Protein AF-A0ABD0QPC7-F1 (afdb_monomer)

Foldseek 3Di:
DVVQLVLLVCLDLLNDDDPVDDPVRNVVSVVVLVPDDPVLSVCQSFWFKFWPQPDDPVDPDGDHTDGLDPVPDDPPTDIDTGHGDDDPPPPPDPPDPPSVSRRSPPD

Mean predicted aligned error: 8.52 Å

Radius of gyration: 14.98 Å; Cα contacts (8 Å, |Δi|>4): 119; chains: 1; bounding box: 28×37×36 Å

Sequence (107 aa):
VFPVYMNSLLKTSALVGSTELSTDDRAFHRFFVNSMGVEETQVLLYPRLIPLHSMDVSSEAIPAPVRCSEERLNESGMFLLENGPVPPTSSRTSSMCPLSATCPQKG

InterPro domains:
  IPR006900 Sec23/Sec24, helical domain [PF04815] (2-41)
  IPR036175 Sec23/Sec24 helical domain superfamily [SSF81811] (2-46)
  IPR036180 Gelsolin-like domain superfamily [SSF82754] (47-84)
  IPR050550 SEC23/SEC24 family, SEC24 subfamily [PTHR13803] (2-84)

Structure (mmCIF, N/CA/C/O backbone):
data_AF-A0ABD0QPC7-F1
#
_entry.id   AF-A0ABD0QPC7-F1
#
loop_
_atom_site.group_PDB
_atom_site.id
_atom_site.type_symbol
_atom_site.label_atom_id
_atom_site.label_alt_id
_atom_site.label_comp_id
_atom_site.label_asym_id
_atom_site.label_entity_id
_atom_site.label_seq_id
_atom_site.pdbx_PDB_ins_code
_atom_site.Cartn_x
_atom_site.Cartn_y
_atom_site.Cartn_z
_atom_site.occupancy
_atom_site.B_iso_or_equiv
_atom_site.auth_seq_id
_atom_site.auth_comp_id
_atom_site.auth_asym_id
_atom_site.auth_atom_id
_atom_site.pdbx_PDB_model_num
ATOM 1 N N . VAL A 1 1 ? -8.750 -12.734 -3.609 1.00 79.56 1 VAL A N 1
ATOM 2 C CA . VAL A 1 1 ? -7.876 -11.657 -3.074 1.00 79.56 1 VAL A CA 1
ATOM 3 C C . VAL A 1 1 ? -7.650 -10.498 -4.043 1.00 79.56 1 VAL A C 1
ATOM 5 O O . VAL A 1 1 ? -7.495 -9.379 -3.581 1.00 79.56 1 VAL A O 1
ATOM 8 N N . PHE A 1 2 ? -7.688 -10.713 -5.363 1.00 87.38 2 PHE A N 1
ATOM 9 C CA . PHE A 1 2 ? -7.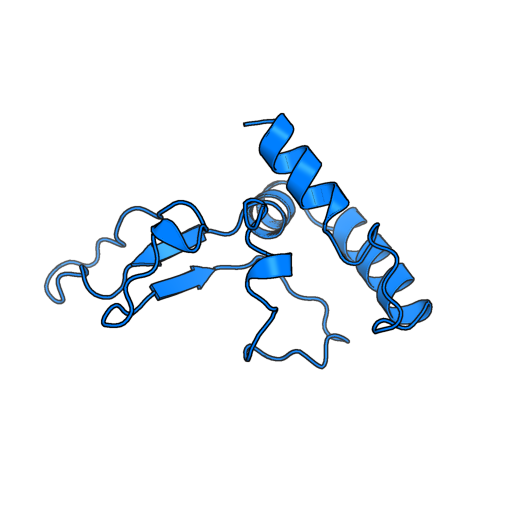435 -9.667 -6.367 1.00 87.38 2 PHE A CA 1
ATOM 10 C C . PHE A 1 2 ? -8.244 -8.357 -6.203 1.00 87.38 2 PHE A C 1
ATOM 12 O O . PHE A 1 2 ? -7.622 -7.297 -6.233 1.00 87.38 2 PHE A O 1
ATOM 19 N N . PRO A 1 3 ? -9.568 -8.374 -5.927 1.00 89.56 3 PRO A N 1
ATOM 20 C CA . PRO A 1 3 ? -10.320 -7.129 -5.720 1.00 89.56 3 PRO A CA 1
ATOM 21 C C . PRO A 1 3 ? -9.827 -6.309 -4.521 1.00 89.56 3 PRO A C 1
ATOM 23 O O . PRO A 1 3 ? -9.875 -5.085 -4.549 1.00 89.56 3 PRO A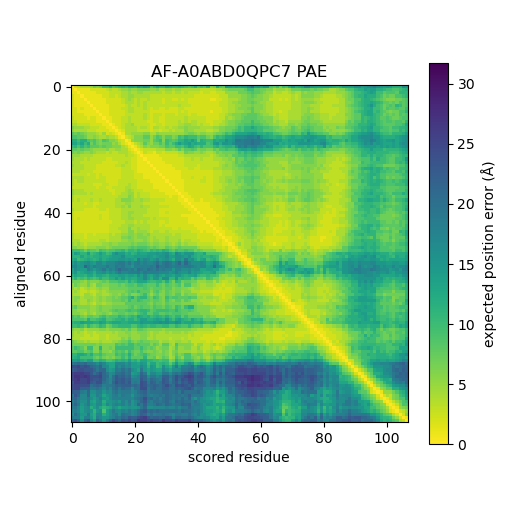 O 1
ATOM 26 N N . VAL A 1 4 ? -9.319 -6.980 -3.482 1.00 85.38 4 VAL A N 1
ATOM 27 C CA . VAL A 1 4 ? -8.775 -6.329 -2.284 1.00 85.38 4 VAL A CA 1
ATOM 28 C C . 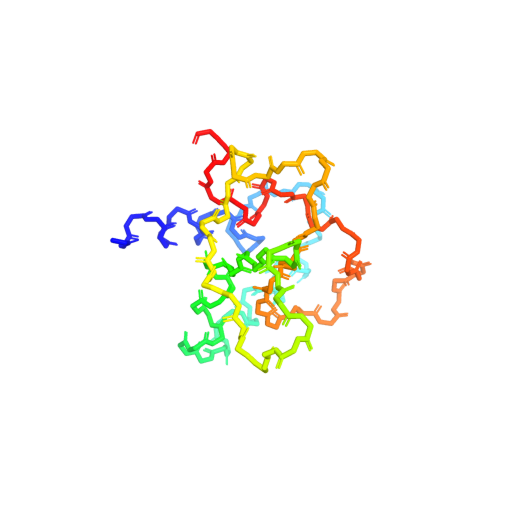VAL A 1 4 ? -7.463 -5.626 -2.620 1.00 85.38 4 VAL A C 1
ATOM 30 O O . VAL A 1 4 ? -7.316 -4.456 -2.296 1.00 85.38 4 VAL A O 1
ATOM 33 N N . TYR A 1 5 ? -6.562 -6.296 -3.345 1.00 87.88 5 TYR A N 1
ATOM 34 C CA . TYR A 1 5 ? -5.312 -5.691 -3.817 1.00 87.88 5 TYR A CA 1
ATOM 35 C C . TYR A 1 5 ? -5.552 -4.509 -4.760 1.00 87.88 5 TYR A C 1
ATOM 37 O O . TYR A 1 5 ? -4.907 -3.474 -4.618 1.00 87.88 5 TYR A O 1
ATOM 45 N N . MET A 1 6 ? -6.508 -4.627 -5.685 1.00 90.00 6 MET A N 1
ATOM 46 C CA . MET A 1 6 ? -6.866 -3.525 -6.581 1.00 90.00 6 MET A CA 1
ATOM 47 C C . MET A 1 6 ? -7.473 -2.344 -5.820 1.00 90.00 6 MET A C 1
ATOM 49 O O . MET A 1 6 ? -7.124 -1.199 -6.093 1.00 90.00 6 MET A O 1
ATOM 53 N N . ASN A 1 7 ? -8.321 -2.596 -4.819 1.00 88.12 7 ASN A N 1
ATOM 54 C CA . ASN A 1 7 ? -8.849 -1.534 -3.965 1.00 88.12 7 ASN A CA 1
ATOM 55 C C . ASN A 1 7 ? -7.743 -0.837 -3.157 1.00 88.12 7 ASN A C 1
ATOM 57 O O . ASN A 1 7 ? -7.727 0.389 -3.090 1.00 88.12 7 ASN A O 1
ATOM 61 N N . SER A 1 8 ? -6.798 -1.599 -2.600 1.00 85.88 8 SER A N 1
ATOM 62 C CA . SER A 1 8 ? -5.628 -1.040 -1.919 1.00 85.88 8 SER A CA 1
ATOM 63 C C . SER A 1 8 ? -4.771 -0.187 -2.848 1.00 85.88 8 SER A C 1
ATOM 65 O O . SER A 1 8 ? -4.360 0.902 -2.466 1.00 85.88 8 SER A O 1
ATOM 67 N N . LEU A 1 9 ? -4.533 -0.649 -4.080 1.00 86.56 9 LEU A N 1
ATOM 68 C CA . LEU A 1 9 ? -3.754 0.087 -5.075 1.00 86.56 9 LEU A CA 1
ATOM 69 C C . LEU A 1 9 ? -4.384 1.453 -5.365 1.00 86.56 9 LEU A C 1
ATOM 71 O O . LEU A 1 9 ? -3.691 2.468 -5.347 1.00 86.56 9 LEU A O 1
ATOM 75 N N . LEU A 1 10 ? -5.704 1.489 -5.556 1.00 86.88 10 LEU A N 1
ATOM 76 C CA . LEU A 1 10 ? -6.459 2.726 -5.778 1.00 86.88 10 LEU A CA 1
ATOM 77 C C . LEU A 1 10 ? -6.428 3.684 -4.578 1.00 86.88 10 LEU A C 1
ATOM 79 O O . LEU A 1 10 ? -6.658 4.873 -4.765 1.00 86.88 10 LEU A O 1
ATOM 83 N N . LYS A 1 11 ? -6.132 3.186 -3.370 1.00 82.50 11 LYS A N 1
ATOM 84 C CA . LYS A 1 11 ? -5.996 3.975 -2.134 1.00 82.50 11 LYS A CA 1
ATOM 85 C C . LYS A 1 11 ? -4.571 4.481 -1.877 1.00 82.50 11 LYS A C 1
ATOM 87 O O . LYS A 1 11 ? -4.357 5.244 -0.938 1.00 82.50 11 LYS A O 1
ATOM 92 N N . THR A 1 12 ? -3.597 4.099 -2.703 1.00 81.88 12 THR A N 1
ATOM 93 C CA . THR A 1 12 ? -2.215 4.577 -2.561 1.00 81.88 12 THR A CA 1
ATOM 94 C C . THR A 1 12 ? -2.083 6.061 -2.902 1.00 81.88 12 THR A C 1
ATOM 96 O O . THR A 1 12 ? -2.783 6.587 -3.768 1.00 81.88 12 THR A O 1
ATOM 99 N N . SER A 1 13 ? -1.110 6.733 -2.285 1.00 79.75 13 SER A N 1
ATOM 100 C CA . SER A 1 13 ? -0.762 8.136 -2.564 1.00 79.75 13 SER A CA 1
ATOM 101 C C . SER A 1 13 ? -0.385 8.407 -4.023 1.00 79.75 13 SER A C 1
ATOM 103 O O . SER A 1 13 ? -0.470 9.548 -4.470 1.00 79.75 13 SER A O 1
ATOM 105 N N . ALA A 1 14 ? 0.009 7.375 -4.775 1.00 80.94 14 ALA A N 1
ATOM 106 C CA . ALA A 1 14 ? 0.312 7.482 -6.197 1.00 80.94 14 ALA A CA 1
ATOM 107 C C . ALA A 1 14 ? -0.939 7.740 -7.058 1.00 80.94 14 ALA A C 1
ATOM 109 O O . ALA A 1 14 ? -0.829 8.393 -8.097 1.00 80.94 14 ALA A O 1
ATOM 110 N N . LEU A 1 15 ? -2.106 7.227 -6.646 1.00 81.50 15 LEU A N 1
ATOM 111 C CA . LEU A 1 15 ? -3.357 7.289 -7.414 1.00 81.50 15 LEU A CA 1
ATOM 112 C C . LEU A 1 15 ? -4.444 8.141 -6.747 1.00 81.50 15 LEU A C 1
ATOM 114 O O . LEU A 1 15 ? -5.287 8.700 -7.447 1.00 81.50 15 LEU A O 1
ATOM 118 N N . VAL A 1 16 ? -4.426 8.279 -5.419 1.00 82.25 16 VAL A N 1
ATOM 119 C CA . VAL A 1 16 ? -5.381 9.124 -4.695 1.00 82.25 16 VAL A CA 1
ATOM 120 C C . VAL A 1 16 ? -5.047 10.597 -4.905 1.00 82.25 16 VAL A C 1
ATOM 122 O O . VAL A 1 16 ? -3.955 11.065 -4.580 1.00 82.25 16 VAL A O 1
ATOM 125 N N . GLY A 1 17 ? -6.028 11.355 -5.395 1.00 71.38 17 GLY A N 1
ATOM 126 C CA . GLY A 1 17 ? -5.984 12.812 -5.370 1.00 71.38 17 GLY A CA 1
ATOM 127 C C . GLY A 1 17 ? -6.151 13.310 -3.937 1.00 71.38 17 GLY A C 1
ATOM 128 O O . GLY A 1 17 ? -7.266 13.347 -3.428 1.00 71.38 17 GLY A O 1
ATOM 129 N N . SER A 1 18 ? -5.047 13.672 -3.285 1.00 70.31 18 SER A N 1
ATOM 130 C CA . SER A 1 18 ? -5.048 14.305 -1.965 1.00 70.31 18 SER A CA 1
ATOM 131 C C . SER A 1 18 ? -4.394 15.680 -2.047 1.00 70.31 18 SER A C 1
ATOM 133 O O . SER A 1 18 ? -3.346 15.827 -2.676 1.00 70.31 18 SER A O 1
ATOM 135 N N . THR A 1 19 ? -4.999 16.677 -1.400 1.00 72.88 19 THR A N 1
ATOM 136 C CA . THR A 1 19 ? -4.423 18.023 -1.232 1.00 72.88 19 THR A CA 1
ATOM 137 C C . THR A 1 19 ? -3.268 18.043 -0.233 1.00 72.88 19 THR A C 1
ATOM 139 O O . THR A 1 19 ? -2.489 18.988 -0.223 1.00 72.88 19 THR A O 1
ATOM 142 N N . GLU A 1 20 ? -3.133 16.984 0.569 1.00 76.69 20 GLU A N 1
ATOM 143 C CA . GLU A 1 20 ? -2.116 16.850 1.617 1.00 76.69 20 GLU A CA 1
ATOM 144 C C . GLU A 1 20 ? -0.735 16.452 1.075 1.00 76.69 20 GLU A C 1
ATOM 146 O O . GLU A 1 20 ? 0.236 16.432 1.829 1.00 76.69 20 GLU A O 1
ATOM 151 N N . LEU A 1 21 ? -0.638 16.069 -0.204 1.00 75.94 21 LEU A N 1
ATOM 152 C CA . LEU A 1 21 ? 0.603 15.605 -0.824 1.00 75.94 21 LEU A CA 1
ATOM 153 C C . LEU A 1 21 ? 1.010 16.517 -1.973 1.00 75.94 21 LEU A C 1
ATOM 155 O O . LEU A 1 21 ? 0.222 16.785 -2.888 1.00 75.94 21 LEU A O 1
ATOM 159 N N . SER A 1 22 ? 2.275 16.935 -1.959 1.00 84.75 22 SER A N 1
ATOM 160 C CA . SER A 1 22 ? 2.844 17.691 -3.064 1.00 84.75 22 SER A CA 1
ATOM 161 C C . SER A 1 22 ? 2.848 16.852 -4.349 1.00 84.75 22 SER A C 1
ATOM 163 O O . SER A 1 22 ? 2.800 15.616 -4.340 1.00 84.75 22 SER A O 1
ATOM 165 N N . THR A 1 23 ? 2.888 17.527 -5.497 1.00 86.25 23 THR A N 1
ATOM 166 C CA . THR A 1 23 ? 2.979 16.835 -6.789 1.00 86.25 23 THR A CA 1
ATOM 167 C C . THR A 1 23 ? 4.275 16.036 -6.918 1.00 86.25 23 THR A C 1
ATOM 169 O O . THR A 1 23 ? 4.250 14.962 -7.518 1.00 86.25 23 THR A O 1
ATOM 172 N N . ASP A 1 24 ? 5.368 16.524 -6.329 1.00 87.31 24 ASP A N 1
ATOM 173 C CA . ASP A 1 24 ? 6.660 15.837 -6.329 1.00 87.31 24 ASP A CA 1
ATOM 174 C C . ASP A 1 24 ? 6.614 14.559 -5.480 1.00 87.31 24 ASP A C 1
ATOM 176 O O . ASP A 1 24 ? 6.935 13.487 -5.984 1.00 87.31 24 ASP A O 1
ATOM 180 N N . ASP A 1 25 ? 6.061 14.622 -4.262 1.00 85.00 25 ASP A N 1
ATOM 181 C CA . ASP A 1 25 ? 5.898 13.440 -3.402 1.00 85.00 25 ASP A CA 1
ATOM 182 C C . ASP A 1 25 ? 5.054 12.357 -4.078 1.00 85.00 25 ASP A C 1
ATOM 184 O O . ASP A 1 25 ? 5.366 11.168 -4.016 1.00 85.00 25 ASP A O 1
ATOM 188 N N . ARG A 1 26 ? 3.986 12.753 -4.780 1.00 83.38 26 ARG A N 1
ATOM 189 C CA . ARG A 1 26 ? 3.146 11.817 -5.536 1.00 83.38 26 ARG A CA 1
ATOM 190 C C . ARG A 1 26 ? 3.893 11.197 -6.718 1.00 83.38 26 ARG A C 1
ATOM 192 O O . ARG A 1 26 ? 3.760 9.994 -6.961 1.00 83.38 26 ARG A O 1
ATOM 199 N N . ALA A 1 27 ? 4.671 11.990 -7.454 1.00 87.62 27 ALA A N 1
ATOM 200 C CA . ALA A 1 27 ? 5.508 11.486 -8.540 1.00 87.62 27 ALA A CA 1
ATOM 201 C C . ALA A 1 27 ? 6.579 10.519 -8.010 1.00 87.62 27 ALA A C 1
ATOM 203 O O . ALA A 1 27 ? 6.783 9.450 -8.592 1.00 87.62 27 ALA A O 1
ATOM 204 N N . PHE A 1 28 ? 7.184 10.842 -6.868 1.00 87.19 28 PHE A N 1
ATOM 205 C CA . PHE A 1 28 ? 8.151 9.997 -6.186 1.00 87.19 28 PHE A CA 1
ATOM 206 C C . PHE A 1 28 ? 7.532 8.683 -5.711 1.00 87.19 28 PHE A C 1
ATOM 208 O O . PHE A 1 28 ? 8.064 7.621 -6.014 1.00 87.19 28 PHE A O 1
ATOM 215 N N . HIS A 1 29 ? 6.363 8.720 -5.064 1.00 85.38 29 HIS A N 1
ATOM 216 C CA . HIS A 1 29 ? 5.621 7.516 -4.684 1.00 85.38 29 HIS A CA 1
ATOM 217 C C . HIS A 1 29 ? 5.333 6.613 -5.888 1.00 85.38 29 HIS A C 1
ATOM 219 O O . HIS A 1 29 ? 5.476 5.395 -5.794 1.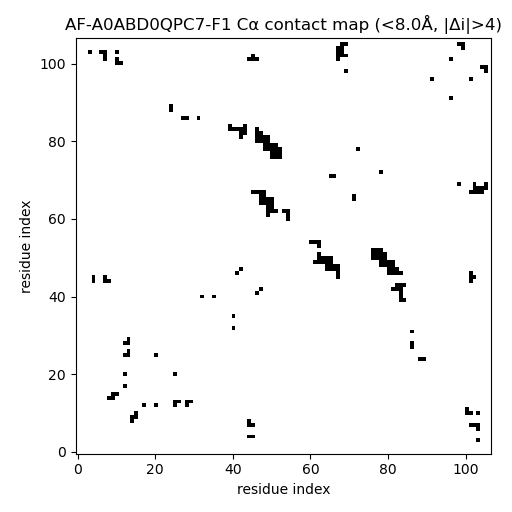00 85.38 29 HIS A O 1
ATOM 225 N N . ARG A 1 30 ? 4.964 7.193 -7.036 1.00 88.25 30 ARG A N 1
ATOM 226 C CA . ARG A 1 30 ? 4.725 6.432 -8.268 1.00 88.25 30 ARG A CA 1
ATOM 227 C C . ARG A 1 30 ? 6.000 5.780 -8.801 1.00 88.25 30 ARG A C 1
ATOM 229 O O . ARG A 1 30 ? 5.961 4.623 -9.214 1.00 88.25 30 ARG A O 1
ATOM 236 N N . PHE A 1 31 ? 7.115 6.504 -8.789 1.00 89.75 31 PHE A N 1
ATOM 237 C CA . PHE A 1 31 ? 8.411 5.953 -9.178 1.00 89.75 31 PHE A CA 1
ATOM 238 C C . PHE A 1 31 ? 8.846 4.828 -8.232 1.00 89.75 31 PHE A C 1
ATOM 240 O O . PHE A 1 31 ? 9.223 3.753 -8.688 1.00 89.75 31 PHE A O 1
ATOM 247 N N . PHE A 1 32 ? 8.707 5.051 -6.926 1.00 87.31 32 PHE A N 1
ATOM 248 C CA . PHE A 1 32 ? 9.059 4.095 -5.888 1.00 87.31 32 PHE A CA 1
ATOM 249 C C . PHE A 1 32 ? 8.280 2.788 -6.048 1.00 87.31 32 PHE A C 1
ATOM 251 O O . PHE A 1 32 ? 8.895 1.732 -6.159 1.00 87.31 32 PHE A O 1
ATOM 258 N N . VAL A 1 33 ? 6.950 2.856 -6.183 1.00 86.94 33 VAL A N 1
ATOM 259 C CA . VAL 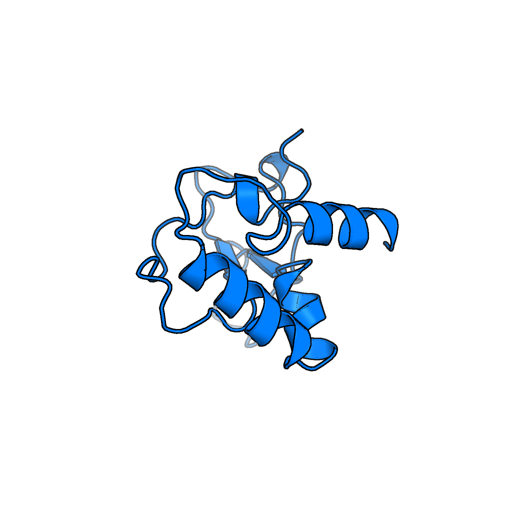A 1 33 ? 6.102 1.668 -6.388 1.00 86.94 33 VAL A CA 1
ATOM 260 C C . VAL A 1 33 ? 6.481 0.904 -7.655 1.00 86.94 33 VAL A C 1
ATOM 262 O O . VAL A 1 33 ? 6.552 -0.318 -7.620 1.00 86.94 33 VAL A O 1
ATOM 265 N N . ASN A 1 34 ? 6.786 1.600 -8.752 1.00 89.06 34 ASN A N 1
ATOM 266 C CA . ASN A 1 34 ? 7.219 0.951 -9.993 1.00 89.06 34 ASN A CA 1
ATOM 267 C C . ASN A 1 34 ? 8.601 0.287 -9.894 1.00 89.06 34 ASN A C 1
ATOM 269 O O . ASN A 1 34 ? 8.916 -0.568 -10.718 1.00 89.06 34 ASN A O 1
ATOM 273 N N . SER A 1 35 ? 9.435 0.704 -8.940 1.00 90.19 35 SER A N 1
ATOM 274 C CA . SER A 1 35 ? 10.783 0.162 -8.739 1.00 90.19 35 SER A CA 1
ATOM 275 C C . SER A 1 35 ? 10.835 -1.031 -7.779 1.00 90.19 35 SER A C 1
ATOM 277 O O . SER A 1 35 ? 11.861 -1.703 -7.702 1.00 90.19 35 SER A O 1
ATOM 279 N N . MET A 1 36 ? 9.753 -1.293 -7.043 1.00 88.19 36 MET A N 1
ATOM 280 C CA . MET A 1 36 ? 9.687 -2.381 -6.070 1.00 88.19 36 MET A CA 1
ATOM 281 C C . MET A 1 36 ? 9.489 -3.747 -6.734 1.00 88.19 36 MET A C 1
ATOM 283 O O . MET A 1 36 ? 8.844 -3.870 -7.777 1.00 88.19 36 MET A O 1
ATOM 287 N N . GLY A 1 37 ? 10.001 -4.791 -6.081 1.00 90.50 37 GLY A N 1
ATOM 288 C CA . GLY A 1 37 ? 9.692 -6.171 -6.422 1.00 90.50 37 GLY A CA 1
ATOM 289 C C . GLY A 1 37 ? 8.276 -6.575 -6.002 1.00 90.50 37 GLY A C 1
ATOM 290 O O . GLY A 1 37 ? 7.496 -5.803 -5.428 1.00 90.50 37 GLY A O 1
ATOM 291 N N . VAL A 1 38 ? 7.922 -7.818 -6.330 1.00 91.25 38 VAL A N 1
ATOM 292 C CA . VAL A 1 38 ? 6.591 -8.376 -6.050 1.00 91.25 38 VAL A CA 1
ATOM 293 C C . VAL A 1 38 ? 6.363 -8.530 -4.547 1.00 91.25 38 VAL A C 1
ATOM 295 O O . VAL A 1 38 ? 5.282 -8.191 -4.070 1.00 91.25 38 VAL A O 1
ATOM 298 N N . GLU A 1 39 ? 7.374 -8.982 -3.807 1.00 89.50 39 GLU A N 1
ATOM 299 C CA . GLU A 1 39 ? 7.304 -9.197 -2.356 1.00 89.50 39 GLU A CA 1
ATOM 300 C C . GLU A 1 39 ? 7.072 -7.874 -1.611 1.00 89.50 39 GLU A C 1
ATOM 302 O O . GLU A 1 39 ? 6.158 -7.747 -0.795 1.00 89.50 39 GLU A O 1
ATOM 307 N N . GLU A 1 40 ? 7.833 -6.833 -1.953 1.00 87.81 40 GLU A N 1
ATOM 308 C CA . GLU A 1 40 ? 7.721 -5.517 -1.323 1.00 87.81 40 GLU A CA 1
ATOM 309 C C . GLU A 1 40 ? 6.382 -4.852 -1.655 1.00 87.81 40 GLU A C 1
ATOM 311 O O . GLU A 1 40 ? 5.712 -4.294 -0.780 1.00 87.81 40 GLU A O 1
ATOM 316 N N . THR A 1 41 ? 5.949 -4.961 -2.914 1.00 87.44 41 THR A N 1
ATOM 317 C CA . THR A 1 41 ? 4.659 -4.422 -3.359 1.00 87.44 41 THR A CA 1
ATOM 318 C C . THR A 1 41 ? 3.490 -5.158 -2.705 1.00 87.44 41 THR A C 1
ATOM 320 O O . THR A 1 41 ? 2.483 -4.536 -2.363 1.00 87.44 41 THR A O 1
ATOM 323 N N . GLN A 1 42 ? 3.609 -6.469 -2.484 1.00 89.44 42 GLN A N 1
ATOM 324 C CA . GLN A 1 42 ? 2.574 -7.264 -1.829 1.00 89.44 42 GLN A CA 1
ATOM 325 C C . GLN A 1 42 ? 2.329 -6.785 -0.393 1.00 89.44 42 GLN A C 1
ATOM 327 O O . GLN A 1 42 ? 1.169 -6.578 -0.023 1.00 89.44 42 GLN A O 1
ATOM 332 N N . VAL A 1 43 ? 3.392 -6.560 0.386 1.00 86.62 43 VAL A N 1
ATOM 333 C CA . VAL A 1 43 ? 3.285 -6.051 1.764 1.00 86.62 43 VAL A CA 1
ATOM 334 C C . VAL A 1 43 ? 2.839 -4.585 1.784 1.00 86.62 43 VAL A C 1
ATOM 336 O O . VAL A 1 43 ? 2.077 -4.195 2.665 1.00 86.62 43 VAL A O 1
ATOM 339 N N . LEU A 1 44 ? 3.228 -3.769 0.795 1.00 85.44 44 LEU A N 1
ATOM 340 C CA . LEU A 1 44 ? 2.737 -2.390 0.684 1.00 85.44 44 LEU A CA 1
ATOM 341 C C . LEU A 1 44 ? 1.219 -2.328 0.434 1.00 85.44 44 LEU A C 1
ATOM 343 O O . LEU A 1 44 ? 0.525 -1.516 1.042 1.00 85.44 44 LEU A O 1
ATOM 347 N N . LEU A 1 45 ? 0.697 -3.162 -0.471 1.00 86.31 45 LEU A N 1
ATOM 348 C CA . LEU A 1 45 ? -0.724 -3.153 -0.840 1.00 86.31 45 LEU A CA 1
ATOM 349 C C . LEU A 1 45 ? -1.610 -3.881 0.175 1.00 86.31 45 LEU A C 1
ATOM 351 O O . LEU A 1 45 ? -2.803 -3.591 0.284 1.00 86.31 45 LEU A O 1
ATOM 355 N N . TYR A 1 46 ? -1.067 -4.855 0.896 1.00 88.00 46 TYR A N 1
ATOM 356 C CA . TYR A 1 46 ? -1.812 -5.603 1.897 1.00 88.00 46 TYR A CA 1
ATOM 357 C C . TYR A 1 46 ? -0.931 -5.863 3.122 1.00 88.00 46 TYR A C 1
ATOM 359 O O . TYR A 1 46 ? -0.357 -6.948 3.248 1.00 88.00 46 TYR A O 1
ATOM 367 N N . PRO A 1 47 ? -0.805 -4.862 4.012 1.00 87.00 47 PRO A N 1
ATOM 368 C CA . PRO A 1 47 ? 0.086 -4.952 5.157 1.00 87.00 47 PRO A CA 1
ATOM 369 C C . PRO A 1 47 ? -0.356 -6.043 6.128 1.00 87.00 47 PRO A C 1
ATOM 371 O O . PRO A 1 47 ? -1.530 -6.433 6.172 1.00 87.00 47 PRO A O 1
ATOM 374 N N . ARG A 1 48 ? 0.596 -6.541 6.917 1.00 85.50 48 ARG A N 1
ATOM 375 C CA . ARG A 1 48 ? 0.352 -7.602 7.899 1.00 85.50 48 ARG A CA 1
ATOM 376 C C . ARG A 1 48 ? 0.139 -6.985 9.274 1.00 85.50 48 ARG A C 1
ATOM 378 O O . ARG A 1 48 ? 0.970 -6.210 9.737 1.00 85.50 48 ARG A O 1
ATOM 385 N N . LEU A 1 49 ? -0.958 -7.345 9.938 1.00 86.69 49 LEU A N 1
ATOM 386 C CA . LEU A 1 49 ? -1.220 -6.940 11.318 1.00 86.69 49 LEU A CA 1
ATOM 387 C C . LEU A 1 49 ? -0.927 -8.110 12.252 1.00 86.69 49 LEU A C 1
ATOM 389 O O . LEU A 1 49 ? -1.648 -9.103 12.247 1.00 86.69 49 LEU A O 1
ATOM 393 N N . ILE A 1 50 ? 0.120 -8.006 13.056 1.00 87.06 50 ILE A N 1
ATOM 394 C CA . ILE A 1 50 ? 0.569 -9.078 13.942 1.00 87.06 50 ILE A CA 1
ATOM 395 C C . ILE A 1 50 ? 0.113 -8.749 15.372 1.00 87.06 50 ILE A C 1
ATOM 397 O O . ILE A 1 50 ? 0.522 -7.722 15.918 1.00 87.06 50 ILE A O 1
ATOM 401 N N . PRO A 1 51 ? -0.746 -9.569 16.000 1.00 86.81 51 PRO A N 1
ATOM 402 C CA . PRO A 1 51 ? -1.176 -9.345 17.376 1.00 86.81 51 PRO A CA 1
ATOM 403 C C . PRO A 1 51 ? -0.044 -9.698 18.347 1.00 86.81 51 PRO A C 1
ATOM 405 O O . PRO A 1 51 ? 0.316 -10.860 18.493 1.00 86.81 51 PRO A O 1
ATOM 408 N N . LEU A 1 52 ? 0.507 -8.702 19.042 1.00 84.25 52 LEU A N 1
ATOM 409 C CA . LEU A 1 52 ? 1.587 -8.927 20.012 1.00 84.25 52 LEU A CA 1
ATOM 410 C C . LEU A 1 52 ? 1.055 -9.363 21.382 1.00 84.25 52 LEU A C 1
ATOM 412 O O . LEU A 1 52 ? 1.756 -10.011 22.148 1.00 84.25 52 LEU A O 1
ATOM 416 N N . HIS A 1 53 ? -0.202 -9.038 21.685 1.00 81.31 53 HIS A N 1
ATOM 417 C CA . HIS A 1 53 ? -0.840 -9.393 22.954 1.00 81.31 53 HIS A CA 1
ATOM 418 C C . HIS A 1 53 ? -1.066 -10.905 23.135 1.00 81.31 53 HIS A C 1
ATOM 420 O O . HIS A 1 53 ? -1.259 -11.357 24.258 1.00 81.31 53 HIS A O 1
ATOM 426 N N . SER A 1 54 ? -1.058 -11.684 22.050 1.00 75.69 54 SER A N 1
ATOM 427 C CA . SER A 1 54 ? -1.209 -13.143 22.072 1.00 75.69 54 SER A CA 1
ATOM 428 C C . SER A 1 54 ? 0.120 -13.889 21.901 1.00 75.69 54 SER A C 1
ATOM 430 O O . SER A 1 54 ? 0.102 -15.091 21.649 1.00 75.69 54 SER A O 1
ATOM 432 N N . MET A 1 55 ? 1.261 -13.192 21.962 1.00 78.81 55 MET A N 1
ATOM 433 C CA . MET A 1 55 ? 2.577 -13.828 21.873 1.00 78.81 55 MET A CA 1
ATOM 434 C C . MET A 1 55 ? 2.946 -14.499 23.194 1.00 78.81 55 MET A C 1
ATOM 436 O O . MET A 1 55 ? 2.941 -13.858 24.244 1.00 78.81 55 MET A O 1
ATOM 440 N N . ASP A 1 56 ? 3.301 -15.782 23.129 1.00 77.62 56 ASP A N 1
ATOM 441 C CA . ASP A 1 56 ? 3.937 -16.482 24.242 1.00 77.62 56 ASP A CA 1
ATOM 442 C C . ASP A 1 56 ? 5.425 -16.117 24.277 1.00 77.62 56 ASP A C 1
ATOM 444 O O . ASP A 1 56 ? 6.153 -16.365 23.320 1.00 77.62 56 ASP A O 1
ATOM 448 N N . VAL A 1 57 ? 5.880 -15.541 25.389 1.00 76.94 57 VAL A N 1
ATOM 449 C CA . VAL A 1 57 ? 7.278 -15.122 25.602 1.00 76.94 57 VAL A CA 1
ATOM 450 C C . VAL A 1 57 ? 8.241 -16.318 25.563 1.00 76.94 57 VAL A C 1
ATOM 452 O O . VAL A 1 57 ? 9.431 -16.148 25.311 1.00 76.94 57 VAL A O 1
ATOM 455 N N . SER A 1 58 ? 7.730 -17.530 25.787 1.00 76.69 58 SER A N 1
ATOM 456 C CA . SER A 1 58 ? 8.520 -18.766 25.786 1.00 76.69 58 SER A CA 1
ATOM 457 C C . SER A 1 58 ? 8.703 -19.371 24.390 1.00 76.69 58 SER A C 1
ATOM 459 O O . SER A 1 58 ? 9.483 -20.309 24.231 1.00 76.69 58 SER A O 1
ATOM 461 N N . SER A 1 59 ? 7.982 -18.869 23.383 1.00 76.25 59 SER A N 1
ATOM 462 C CA . SER A 1 59 ? 8.006 -19.383 22.016 1.00 76.25 59 SER A CA 1
ATOM 463 C C . SER A 1 59 ? 8.561 -18.333 21.055 1.00 76.25 59 SER A C 1
ATOM 465 O O . SER A 1 59 ? 8.093 -17.201 21.020 1.00 76.25 59 SER A O 1
ATOM 467 N N . GLU A 1 60 ? 9.519 -18.714 20.208 1.00 77.19 60 GLU A N 1
ATOM 468 C CA . GLU A 1 60 ? 10.027 -17.848 19.127 1.00 77.19 60 GLU A CA 1
ATOM 469 C C . GLU A 1 60 ?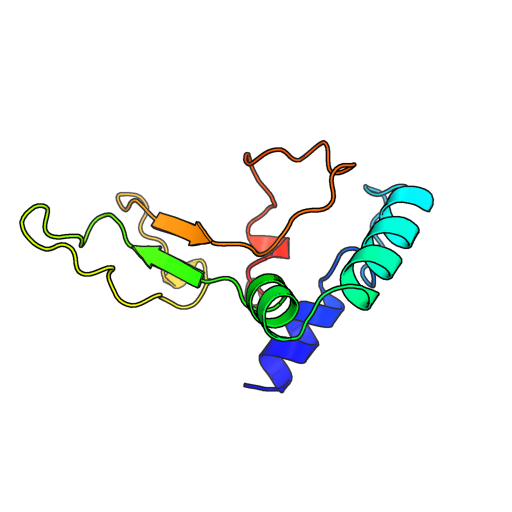 9.045 -17.738 17.938 1.00 77.19 60 GLU A C 1
ATOM 471 O O . GLU A 1 60 ? 9.339 -17.097 16.928 1.00 77.19 60 GLU A O 1
ATOM 476 N N . ALA A 1 61 ? 7.869 -18.373 18.023 1.00 77.56 61 ALA A N 1
ATOM 477 C CA . ALA A 1 61 ? 6.882 -18.378 16.953 1.00 77.56 61 ALA A CA 1
ATOM 478 C C . ALA A 1 61 ? 6.137 -17.034 16.858 1.00 77.56 61 ALA A C 1
ATOM 480 O O . ALA A 1 61 ? 5.430 -16.617 17.776 1.00 77.56 61 ALA A O 1
ATOM 481 N N . ILE A 1 62 ? 6.243 -16.381 15.698 1.00 78.44 62 ILE A N 1
ATOM 482 C CA . ILE A 1 62 ? 5.474 -15.171 15.384 1.00 78.44 62 ILE A CA 1
ATOM 483 C C . ILE A 1 62 ? 4.000 -15.564 15.175 1.00 78.44 62 ILE A C 1
ATOM 485 O O . ILE A 1 62 ? 3.718 -16.487 14.402 1.00 78.44 62 ILE A O 1
ATOM 489 N N . PRO A 1 63 ? 3.043 -14.884 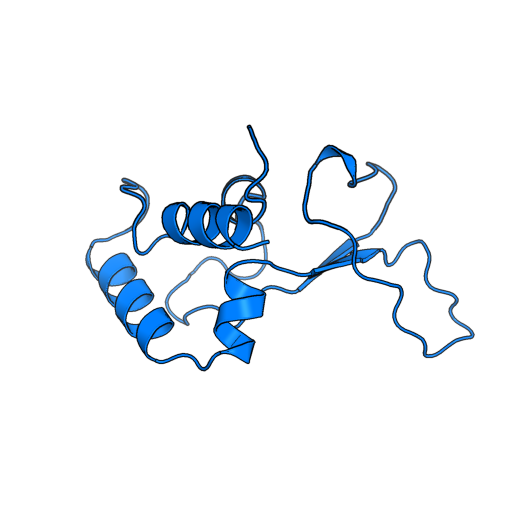15.832 1.00 83.56 63 PRO A N 1
ATOM 490 C CA . PRO A 1 63 ? 1.635 -15.225 15.729 1.00 83.56 63 PRO A CA 1
ATOM 491 C C . PRO A 1 63 ? 1.109 -14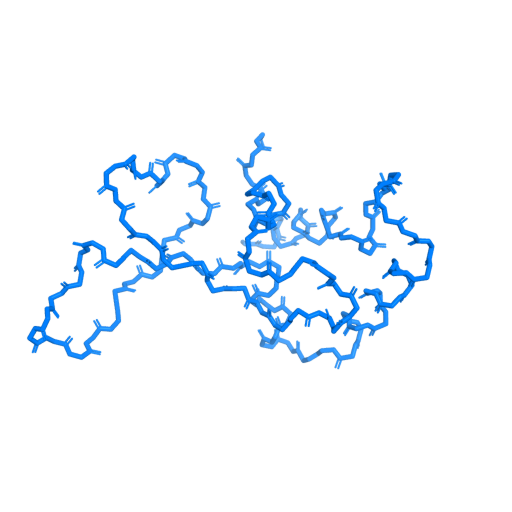.920 14.328 1.00 83.56 63 PRO A C 1
ATOM 493 O O . PRO A 1 63 ? 1.590 -14.022 13.633 1.00 83.56 63 PRO A O 1
ATOM 496 N N . ALA A 1 64 ? 0.096 -15.681 13.915 1.00 85.81 64 ALA A N 1
ATOM 497 C CA . ALA A 1 64 ? -0.465 -15.559 12.580 1.00 85.81 64 ALA A CA 1
ATOM 498 C C . ALA A 1 64 ? -0.986 -14.127 12.327 1.00 85.81 64 ALA A C 1
ATOM 500 O O . ALA A 1 64 ? -1.732 -13.590 13.153 1.00 85.81 64 ALA A O 1
ATOM 501 N N . PRO A 1 65 ? -0.626 -13.505 11.189 1.00 84.94 65 PRO A N 1
ATOM 502 C CA . PRO A 1 65 ? -1.068 -12.159 10.871 1.00 84.94 65 PRO A CA 1
ATOM 503 C C . PRO A 1 65 ? -2.580 -12.126 10.633 1.00 84.94 65 PRO A C 1
ATOM 505 O O . PRO A 1 65 ? -3.160 -12.979 9.958 1.00 84.94 65 PRO A O 1
ATOM 508 N N . VAL A 1 66 ? -3.215 -11.098 11.176 1.00 85.56 66 VAL A N 1
ATOM 509 C CA . VAL A 1 66 ? -4.643 -10.822 11.069 1.00 85.56 66 VAL A CA 1
ATOM 510 C C . VAL A 1 66 ? -4.878 -9.808 9.950 1.00 85.56 66 VAL A C 1
ATOM 512 O O . VAL A 1 66 ? -4.014 -9.007 9.590 1.00 85.56 66 VAL A O 1
ATOM 515 N N . ARG A 1 67 ? -6.078 -9.839 9.369 1.00 84.38 67 ARG A N 1
ATOM 516 C CA . ARG A 1 67 ? -6.526 -8.835 8.401 1.00 84.38 67 ARG A CA 1
ATOM 517 C C . ARG A 1 67 ? -6.486 -7.442 9.028 1.00 84.38 67 ARG A C 1
ATOM 519 O O . ARG A 1 67 ? -7.119 -7.217 10.056 1.00 84.38 67 ARG A O 1
ATOM 526 N N . CYS A 1 68 ? -5.843 -6.504 8.338 1.00 77.12 68 CYS A N 1
ATOM 527 C CA . CYS A 1 68 ? -5.874 -5.082 8.664 1.00 77.12 68 CYS A CA 1
ATOM 528 C C . CYS A 1 68 ? -7.303 -4.532 8.508 1.00 77.12 68 CYS A C 1
ATOM 530 O O . CYS A 1 68 ? -7.705 -4.114 7.420 1.00 77.12 68 CYS A O 1
ATOM 532 N N . SER A 1 69 ? -8.074 -4.539 9.592 1.00 79.00 69 SER A N 1
ATOM 533 C CA . SER A 1 69 ? -9.404 -3.938 9.707 1.00 79.00 69 SER A CA 1
ATOM 534 C C . SER A 1 69 ? -9.600 -3.446 11.137 1.00 79.00 69 SER A C 1
ATOM 536 O O . SER A 1 69 ? -9.111 -4.070 12.077 1.00 79.00 69 SER A O 1
ATOM 538 N N . GLU A 1 70 ? -10.324 -2.341 11.295 1.00 78.75 70 GLU A N 1
ATOM 539 C CA . GLU A 1 70 ? -10.617 -1.745 12.601 1.00 78.75 70 GLU A CA 1
ATOM 540 C C . GLU A 1 70 ? -11.401 -2.703 13.511 1.00 78.75 70 GLU A C 1
ATOM 542 O O . GLU A 1 70 ? -11.115 -2.778 14.696 1.00 78.75 70 GLU A O 1
ATOM 547 N N . GLU A 1 71 ? -12.271 -3.550 12.949 1.00 80.19 71 GLU A N 1
ATOM 548 C CA . GLU A 1 71 ? -13.025 -4.578 13.690 1.00 80.19 71 GLU A CA 1
ATOM 549 C C . GLU A 1 71 ? -12.136 -5.622 14.385 1.00 80.19 71 GLU A C 1
ATOM 551 O O . GLU A 1 71 ? -12.586 -6.354 15.265 1.00 80.19 71 GLU A O 1
ATOM 556 N N . ARG A 1 72 ? -10.882 -5.756 13.941 1.00 78.06 72 ARG A N 1
ATOM 557 C CA . ARG A 1 72 ? -9.907 -6.704 14.497 1.00 78.06 72 ARG A CA 1
ATOM 558 C C . ARG A 1 72 ? -8.970 -6.057 15.509 1.00 78.06 72 ARG A C 1
ATOM 560 O O . ARG A 1 72 ? -8.196 -6.774 16.141 1.00 78.06 72 ARG A O 1
ATOM 567 N N . LEU A 1 73 ? -9.040 -4.737 15.664 1.00 79.38 73 LEU A N 1
ATOM 568 C CA . LEU A 1 73 ? -8.302 -4.011 16.682 1.00 79.38 73 LEU A CA 1
ATOM 569 C C . LEU A 1 73 ? -9.108 -4.033 17.978 1.00 79.38 73 LEU A C 1
ATOM 571 O O . LEU A 1 73 ? -10.282 -3.682 18.007 1.00 79.38 73 LEU A O 1
ATOM 575 N N . ASN A 1 74 ? -8.458 -4.467 19.051 1.00 79.62 74 ASN A N 1
ATOM 576 C CA . ASN A 1 74 ? -9.002 -4.378 20.398 1.00 79.62 74 ASN A CA 1
ATOM 577 C C . ASN A 1 74 ? -8.356 -3.181 21.104 1.00 79.62 74 ASN A C 1
ATOM 579 O O . ASN A 1 74 ? -7.140 -3.018 21.013 1.00 79.62 74 ASN A O 1
ATOM 583 N N . GLU A 1 75 ? -9.140 -2.375 21.820 1.00 78.69 75 GLU A N 1
ATOM 584 C CA . GLU A 1 75 ? -8.665 -1.160 22.502 1.00 78.69 75 GLU A CA 1
ATOM 585 C C . GLU A 1 75 ? -7.565 -1.456 23.530 1.00 78.69 75 GLU A C 1
ATOM 587 O O . GLU A 1 75 ? -6.640 -0.668 23.708 1.00 78.69 75 GLU A O 1
ATOM 592 N N . SER A 1 76 ? -7.630 -2.622 24.176 1.00 79.75 76 SER A N 1
ATOM 593 C CA . SER A 1 76 ? -6.633 -3.080 25.148 1.00 79.75 76 SER A CA 1
ATOM 594 C C . SER A 1 76 ? -5.526 -3.950 24.535 1.00 79.75 76 SER A C 1
ATOM 596 O O . SER A 1 76 ? -4.730 -4.536 25.267 1.00 79.75 76 SER A O 1
ATOM 598 N N . GLY A 1 77 ? -5.513 -4.123 23.211 1.00 79.25 77 GLY A N 1
ATOM 599 C CA . GLY A 1 77 ? -4.596 -5.013 22.503 1.00 79.25 77 GLY A CA 1
ATOM 600 C C . GLY A 1 77 ? -3.429 -4.267 21.863 1.00 79.25 77 GLY A C 1
ATOM 601 O O . GLY A 1 77 ? -3.598 -3.202 21.278 1.00 79.25 77 GLY A O 1
ATOM 602 N N . MET A 1 78 ? -2.237 -4.862 21.912 1.00 83.38 78 MET A N 1
ATOM 603 C CA . MET A 1 78 ? -1.075 -4.377 21.165 1.00 83.38 78 MET A CA 1
ATOM 604 C C . MET A 1 78 ? -0.944 -5.132 19.838 1.00 83.38 78 MET A C 1
ATOM 606 O O . MET A 1 78 ? -1.055 -6.365 19.804 1.00 83.38 78 MET A O 1
ATOM 610 N N . PHE A 1 79 ? -0.698 -4.392 18.756 1.00 85.94 79 PHE A N 1
ATOM 611 C CA . PHE A 1 79 ? -0.549 -4.920 17.402 1.00 85.94 79 PHE A CA 1
ATOM 612 C C . PHE A 1 79 ? 0.638 -4.260 16.701 1.00 85.94 79 PHE A C 1
ATOM 614 O O . PHE A 1 79 ? 0.850 -3.055 16.831 1.00 85.94 79 PHE A O 1
ATOM 621 N N . LEU A 1 80 ? 1.384 -5.045 15.932 1.00 84.94 80 LEU A N 1
ATOM 622 C CA . LEU A 1 80 ? 2.428 -4.569 15.038 1.00 84.94 80 LEU A CA 1
ATOM 623 C C . LEU A 1 80 ? 1.872 -4.514 13.618 1.00 84.94 80 LEU A C 1
ATOM 625 O O . LEU A 1 80 ? 1.419 -5.527 13.089 1.00 84.94 80 LEU A O 1
ATOM 629 N N . LEU A 1 81 ? 1.909 -3.333 13.008 1.00 85.44 81 LEU A N 1
ATOM 630 C CA . LEU A 1 81 ? 1.569 -3.163 11.603 1.00 85.44 81 LEU A CA 1
ATOM 631 C C . LEU A 1 81 ? 2.855 -3.182 10.782 1.00 85.44 81 LEU A C 1
ATOM 633 O O . LEU A 1 81 ? 3.631 -2.227 10.793 1.00 85.44 81 LEU A O 1
ATOM 637 N N . GLU A 1 82 ? 3.067 -4.272 10.064 1.00 85.31 82 GLU A N 1
ATOM 638 C CA . GLU A 1 82 ? 4.185 -4.406 9.149 1.00 85.31 82 GLU A CA 1
ATOM 639 C C . GLU A 1 82 ? 3.769 -3.895 7.770 1.00 85.31 82 GLU A C 1
ATOM 641 O O . GLU A 1 82 ? 3.072 -4.570 7.004 1.00 85.31 82 GLU A O 1
ATOM 646 N N . ASN A 1 83 ? 4.186 -2.665 7.484 1.00 78.81 83 ASN A N 1
ATOM 647 C CA . ASN A 1 83 ? 4.065 -2.058 6.169 1.00 78.81 83 ASN A CA 1
ATOM 648 C C . ASN A 1 83 ? 5.381 -2.258 5.412 1.00 78.81 83 ASN A C 1
ATOM 650 O O . ASN A 1 83 ? 6.451 -2.267 6.021 1.00 78.81 83 ASN A O 1
ATOM 654 N N . GLY A 1 84 ? 5.294 -2.411 4.090 1.00 77.75 84 GLY A N 1
ATOM 655 C CA . GLY A 1 84 ? 6.468 -2.516 3.228 1.00 77.75 84 GLY A CA 1
ATOM 656 C C . GLY A 1 84 ? 7.356 -1.259 3.270 1.00 77.75 84 GLY A C 1
ATOM 657 O O . GLY A 1 84 ? 7.081 -0.313 4.016 1.00 77.75 84 GLY A O 1
ATOM 658 N N . PRO A 1 85 ? 8.417 -1.220 2.450 1.00 76.25 85 PRO A N 1
ATOM 659 C CA . PRO A 1 85 ? 9.344 -0.096 2.398 1.00 76.25 85 PRO A CA 1
ATOM 660 C C . PRO A 1 85 ? 8.611 1.241 2.218 1.00 76.25 85 PRO A C 1
ATOM 662 O O . PRO A 1 85 ? 7.783 1.391 1.318 1.00 76.25 85 PRO A O 1
ATOM 665 N N . VAL A 1 86 ? 8.908 2.216 3.080 1.00 68.31 86 VAL A N 1
ATOM 666 C CA . VAL A 1 86 ? 8.329 3.563 2.998 1.00 68.31 86 VAL A CA 1
ATOM 667 C C . VAL A 1 86 ? 9.333 4.492 2.307 1.00 68.31 86 VAL A C 1
ATOM 669 O O . VAL A 1 86 ? 10.515 4.471 2.660 1.00 68.31 86 VAL A O 1
ATOM 672 N N . PRO A 1 87 ? 8.901 5.314 1.335 1.00 66.81 87 PRO A N 1
ATOM 673 C CA . PRO A 1 87 ? 9.784 6.255 0.663 1.00 66.81 87 PRO A CA 1
ATOM 674 C C . PRO A 1 87 ? 10.426 7.268 1.637 1.00 66.81 87 PRO A C 1
ATOM 676 O O . PRO A 1 87 ? 9.743 7.782 2.525 1.00 66.81 87 PRO A O 1
ATOM 679 N N . PRO A 1 88 ? 11.712 7.619 1.451 1.00 57.72 88 PRO A N 1
ATOM 680 C CA . PRO A 1 88 ? 12.494 8.446 2.379 1.00 57.72 88 PRO A CA 1
ATOM 681 C C . PRO A 1 88 ? 12.015 9.898 2.538 1.00 57.72 88 PRO A C 1
ATOM 683 O O . PRO A 1 88 ? 12.336 10.524 3.542 1.00 57.72 88 PRO A O 1
ATOM 686 N N . THR A 1 89 ? 11.254 10.448 1.585 1.00 55.84 89 THR A N 1
ATOM 687 C CA . THR A 1 89 ? 10.699 11.816 1.676 1.00 55.84 89 THR A CA 1
ATOM 688 C C . THR A 1 89 ? 9.406 11.886 2.486 1.00 55.84 89 THR A C 1
ATOM 690 O O . THR A 1 89 ? 8.924 12.974 2.795 1.00 55.84 89 THR A O 1
ATOM 693 N N . SER A 1 90 ? 8.856 10.737 2.892 1.00 55.94 90 SER A N 1
ATOM 694 C CA . SER A 1 90 ? 7.738 10.694 3.823 1.00 55.94 90 SER A CA 1
ATOM 695 C C . SER A 1 90 ? 8.221 11.132 5.206 1.00 55.94 90 SER A C 1
ATOM 697 O O . SER A 1 90 ? 8.645 10.322 6.025 1.00 55.94 90 SER A O 1
ATOM 699 N N . SER A 1 91 ? 8.067 12.419 5.510 1.00 45.88 91 SER A N 1
ATOM 700 C CA . SER A 1 91 ? 8.126 12.973 6.871 1.00 45.88 91 SER A CA 1
ATOM 701 C C . SER A 1 91 ? 7.139 12.303 7.845 1.00 45.88 91 SER A C 1
ATOM 703 O O . SER A 1 91 ? 7.207 12.523 9.051 1.00 45.88 91 SER A O 1
ATOM 705 N N . ARG A 1 92 ? 6.262 11.418 7.351 1.00 50.09 92 ARG A N 1
ATOM 706 C CA . ARG A 1 92 ? 5.541 10.415 8.137 1.00 50.09 92 ARG A CA 1
ATOM 707 C C . ARG A 1 92 ? 6.490 9.273 8.524 1.00 50.09 92 ARG A C 1
ATOM 709 O O . ARG A 1 92 ? 6.411 8.154 8.023 1.00 50.09 92 ARG A O 1
ATOM 716 N N . THR A 1 93 ? 7.406 9.571 9.439 1.00 37.28 93 THR A N 1
ATOM 717 C CA . THR A 1 93 ? 7.983 8.569 10.339 1.00 37.28 93 THR A CA 1
ATOM 718 C C . THR A 1 93 ? 6.829 7.898 11.074 1.00 37.28 93 THR A C 1
ATOM 720 O O . THR A 1 93 ? 6.070 8.643 11.665 1.00 37.28 93 THR A O 1
ATOM 723 N N . SER A 1 94 ? 6.699 6.567 11.036 1.00 39.84 94 SER A N 1
ATOM 724 C CA . SER A 1 94 ? 6.096 5.641 12.032 1.00 39.84 94 SER A CA 1
ATOM 725 C C . SER A 1 94 ? 4.825 6.025 12.846 1.00 39.84 94 SER A C 1
ATOM 727 O O . SER A 1 94 ? 3.966 5.176 13.068 1.00 39.84 94 SER A O 1
ATOM 729 N N . SER A 1 95 ? 4.626 7.266 13.285 1.00 33.12 95 SER A N 1
ATOM 730 C CA . SER A 1 95 ? 3.387 7.789 13.842 1.00 33.12 95 SER A CA 1
ATOM 731 C C . SER A 1 95 ? 2.368 8.101 12.738 1.00 33.12 95 SER A C 1
ATOM 733 O O . SER A 1 95 ? 2.430 9.104 12.033 1.00 33.12 95 SER A O 1
ATOM 735 N N . MET A 1 96 ? 1.353 7.246 12.635 1.00 34.03 96 MET A N 1
ATOM 736 C CA . MET A 1 96 ? 0.079 7.575 11.988 1.00 34.03 96 MET A CA 1
ATOM 737 C C . MET A 1 96 ? 0.170 7.844 10.475 1.00 34.03 96 MET A C 1
ATOM 739 O O . MET A 1 96 ? -0.270 8.881 9.974 1.00 34.03 96 MET A O 1
ATOM 743 N N . CYS A 1 97 ? 0.574 6.837 9.693 1.00 35.88 97 CYS A N 1
ATOM 744 C CA . CYS A 1 97 ? -0.235 6.596 8.495 1.00 35.88 97 CYS A CA 1
ATOM 745 C C . CYS A 1 97 ? -1.655 6.311 9.008 1.00 35.88 97 CYS A C 1
ATOM 747 O O . CYS A 1 97 ? -1.816 5.368 9.789 1.00 35.88 97 CYS A O 1
ATOM 749 N N . PRO A 1 98 ? -2.664 7.145 8.691 1.00 42.22 98 PRO A N 1
ATOM 750 C CA . PRO A 1 98 ? -4.007 6.900 9.182 1.00 42.22 98 PRO A CA 1
ATOM 751 C C . PRO A 1 98 ? -4.403 5.498 8.730 1.00 42.22 98 PRO A C 1
ATOM 753 O O . PRO A 1 98 ? -4.242 5.168 7.557 1.00 42.22 98 PRO A O 1
ATOM 756 N N . LEU A 1 99 ? -4.919 4.674 9.646 1.00 46.16 99 LEU A N 1
ATOM 757 C CA . LEU A 1 99 ? -5.423 3.334 9.324 1.00 46.16 99 LEU A CA 1
ATOM 758 C C . LEU A 1 99 ? -6.387 3.370 8.124 1.00 46.16 99 LEU A C 1
ATOM 760 O O . LEU A 1 99 ? -6.490 2.388 7.413 1.00 46.16 99 LEU A O 1
ATOM 764 N N . SER A 1 100 ? -7.035 4.503 7.820 1.00 46.03 100 SER A N 1
ATOM 765 C CA . SER A 1 100 ? -7.853 4.667 6.608 1.00 46.03 100 SER A CA 1
ATOM 766 C C . SER A 1 100 ? -7.082 4.568 5.281 1.00 46.03 100 SER A C 1
ATOM 768 O O . SER A 1 100 ? -7.696 4.263 4.264 1.00 46.03 100 SER A O 1
ATOM 770 N N . ALA A 1 101 ? -5.776 4.851 5.267 1.00 46.22 101 ALA A N 1
ATOM 771 C CA . ALA A 1 101 ? -4.922 4.793 4.081 1.00 46.22 101 ALA A CA 1
ATOM 772 C C . ALA A 1 101 ? -4.311 3.397 3.859 1.00 46.22 101 ALA A C 1
ATOM 774 O O . ALA A 1 101 ? -4.080 3.013 2.717 1.00 46.22 101 ALA A O 1
ATOM 775 N N . THR A 1 102 ? -4.082 2.626 4.929 1.00 48.53 102 THR A N 1
ATOM 776 C CA . THR A 1 102 ? -3.452 1.289 4.884 1.00 48.53 102 THR A CA 1
ATOM 777 C C . THR A 1 102 ? -4.414 0.127 5.139 1.00 48.53 102 THR A C 1
ATOM 779 O O . THR A 1 102 ? -4.152 -0.978 4.672 1.00 48.53 102 THR A O 1
ATOM 782 N N . CYS A 1 103 ? -5.548 0.335 5.820 1.00 45.19 103 CYS A N 1
ATOM 783 C CA . CYS A 1 103 ? -6.663 -0.613 5.829 1.00 45.19 103 CYS A CA 1
ATOM 784 C C . CYS A 1 103 ? -7.561 -0.340 4.618 1.00 45.19 103 CYS A C 1
ATOM 786 O O . CYS A 1 103 ? -8.379 0.585 4.661 1.00 45.19 103 CYS A O 1
ATOM 788 N N . PRO A 1 104 ? -7.551 -1.188 3.576 1.00 49.66 104 PRO A N 1
ATOM 789 C CA . PRO A 1 104 ? -8.463 -1.053 2.441 1.00 49.66 104 PRO A CA 1
ATOM 790 C C . PRO A 1 104 ? -9.941 -1.300 2.801 1.00 49.66 104 PRO A C 1
ATOM 792 O O . PRO A 1 104 ? -10.773 -1.357 1.907 1.00 49.66 104 PRO A O 1
ATOM 795 N N . GLN A 1 105 ? -10.287 -1.456 4.080 1.00 49.53 105 GLN A N 1
ATOM 796 C CA . GLN A 1 105 ? -11.597 -1.906 4.569 1.00 49.53 105 GLN A CA 1
ATOM 797 C C . GLN A 1 105 ? -12.235 -0.921 5.554 1.00 49.53 105 GLN A C 1
ATOM 799 O O . GLN A 1 105 ? -13.112 -1.297 6.322 1.00 49.53 105 GLN A O 1
ATOM 804 N N . LYS A 1 106 ? -11.768 0.332 5.571 1.00 45.47 106 LYS A N 1
ATOM 805 C CA . LYS A 1 106 ? -12.507 1.419 6.209 1.00 45.47 106 LYS A CA 1
ATOM 806 C C . LYS A 1 106 ? -13.565 1.898 5.206 1.00 45.47 106 LYS A C 1
ATOM 808 O O . LYS A 1 106 ? -13.252 2.719 4.344 1.00 45.47 106 LYS A O 1
ATOM 813 N N . GLY A 1 107 ? -14.755 1.297 5.272 1.00 38.53 107 GLY A N 1
ATOM 814 C CA . GLY A 1 107 ? -15.870 1.495 4.333 1.00 38.53 107 GLY A CA 1
ATOM 815 C C . GLY A 1 107 ? -16.212 0.233 3.560 1.00 38.53 107 GLY A C 1
ATOM 816 O O . GLY A 1 107 ? -15.352 -0.196 2.756 1.00 38.53 107 GLY A O 1
#

Secondary structure (DSSP, 8-state):
-HHHHHHHHHTSTTTS--TTS-HHHHHHHHHHHHHS-HHHHHHHHS-EEEESTT--TT--PPPPPBP--GGG--TT--EEEE--PPPTT----SS---HHHH-TT--

Nearest PDB structures (foldseek):
  5kyw-assembly1_B  TM=9.213E-01  e=4.294E-07  Homo sapiens
  3eh2-assembly2_B  TM=8.883E-01  e=3.632E-05  Homo sapiens
  3eh2-assembly1_A  TM=8.614E-01  e=4.965E-05  Homo sapiens
  3eh2-assembly3_C  TM=8.541E-01  e=7.690E-05  Homo sapiens
  3eh1-assembly1_A  TM=8.361E-01  e=1.294E-02  Homo sapiens

Organism: Cirrhinus mrigala (NCBI:txid683832)

Solvent-accessible surface area (backbone atoms only — not comparable to full-atom values): 6594 Å² total; per-residue (Å²): 112,66,72,56,45,53,51,21,50,56,48,31,67,58,63,40,94,53,91,89,53,55,72,64,58,29,52,46,45,42,51,5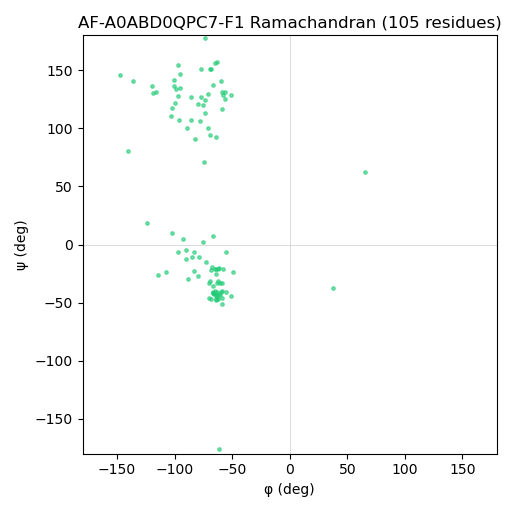2,61,74,70,49,56,70,71,47,46,47,28,56,41,54,37,43,27,29,50,55,71,78,53,55,92,92,48,94,68,79,57,77,65,42,76,53,38,75,92,72,60,51,94,93,54,50,68,47,76,49,64,34,89,72,67,88,85,51,84,70,59,92,70,70,76,53,60,72,64,64,17,74,56,74,118

pLDDT: mean 75.85, std 15.77, range [33.12, 91.25]